Protein AF-A0A847NLZ7-F1 (afdb_monomer_lite)

Structure (mmCIF, N/CA/C/O backbone):
data_AF-A0A847NLZ7-F1
#
_entry.id   AF-A0A847NLZ7-F1
#
loop_
_atom_site.group_PDB
_atom_site.id
_atom_site.type_symbol
_atom_site.label_atom_id
_atom_site.label_alt_id
_atom_site.label_comp_id
_atom_site.label_asym_id
_atom_site.label_entity_id
_atom_site.label_seq_id
_atom_site.pdbx_PDB_ins_code
_atom_site.Cartn_x
_atom_site.Cartn_y
_atom_site.Cartn_z
_atom_site.occupancy
_atom_site.B_iso_or_equiv
_atom_site.auth_seq_id
_atom_site.auth_comp_id
_atom_site.auth_asym_id
_atom_site.auth_atom_id
_atom_site.pdbx_PDB_model_num
ATOM 1 N N . MET A 1 1 ? 22.781 -1.123 -3.687 1.00 77.75 1 MET A N 1
ATOM 2 C CA . MET A 1 1 ? 22.014 -0.798 -4.904 1.00 77.75 1 MET A CA 1
ATOM 3 C C . MET A 1 1 ? 20.563 -0.767 -4.487 1.00 77.75 1 MET A C 1
ATOM 5 O O . MET A 1 1 ? 20.161 -1.683 -3.777 1.00 77.75 1 MET A O 1
ATOM 9 N N . PHE A 1 2 ? 19.845 0.297 -4.827 1.00 89.00 2 PHE A N 1
ATOM 10 C CA . PHE A 1 2 ? 18.431 0.424 -4.505 1.00 89.00 2 PHE A CA 1
ATOM 11 C C . PHE A 1 2 ? 17.662 -0.656 -5.28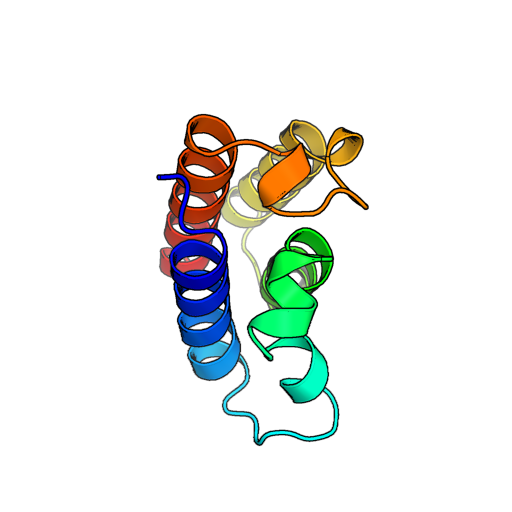0 1.00 89.00 2 PHE A C 1
ATOM 13 O O . PHE A 1 2 ? 17.628 -0.637 -6.504 1.00 89.00 2 PHE A O 1
ATOM 20 N N . ASP A 1 3 ? 17.157 -1.664 -4.568 1.00 94.31 3 ASP A N 1
ATOM 21 C CA . ASP A 1 3 ? 16.411 -2.781 -5.155 1.00 94.31 3 ASP A CA 1
ATOM 22 C C . ASP A 1 3 ? 14.912 -2.478 -5.068 1.00 94.31 3 ASP A C 1
ATOM 24 O O . ASP A 1 3 ? 14.253 -2.790 -4.073 1.00 94.31 3 ASP A O 1
ATOM 28 N N . THR A 1 4 ? 14.392 -1.803 -6.092 1.00 96.75 4 THR A N 1
ATOM 29 C CA . THR A 1 4 ? 12.984 -1.394 -6.194 1.00 96.75 4 THR A CA 1
ATOM 30 C C . THR A 1 4 ? 12.038 -2.591 -6.152 1.00 96.75 4 THR A C 1
ATOM 32 O O . THR A 1 4 ? 11.007 -2.545 -5.470 1.00 96.75 4 THR A O 1
ATOM 35 N N . TYR A 1 5 ? 12.430 -3.698 -6.785 1.00 97.19 5 TYR A N 1
ATOM 36 C CA . TYR A 1 5 ? 11.649 -4.926 -6.852 1.00 97.19 5 TYR A CA 1
ATOM 37 C C . TYR A 1 5 ? 11.414 -5.520 -5.463 1.00 97.19 5 TYR A C 1
ATOM 39 O O . TYR A 1 5 ? 10.298 -5.925 -5.140 1.00 97.19 5 TYR A O 1
ATOM 47 N N . LYS A 1 6 ? 12.423 -5.509 -4.584 1.00 97.38 6 LYS A N 1
ATOM 48 C CA . LYS A 1 6 ? 12.269 -5.968 -3.192 1.00 97.38 6 LYS A CA 1
ATOM 49 C C . LYS A 1 6 ? 11.181 -5.203 -2.427 1.00 97.38 6 LYS A C 1
ATOM 51 O O . LYS A 1 6 ? 10.505 -5.788 -1.576 1.00 97.38 6 LYS A O 1
ATOM 56 N N . TYR A 1 7 ? 11.028 -3.904 -2.669 1.00 98.00 7 TYR A N 1
ATOM 57 C CA . TYR A 1 7 ? 9.994 -3.089 -2.021 1.00 98.00 7 TYR A CA 1
ATOM 58 C C . TYR A 1 7 ? 8.622 -3.335 -2.643 1.00 98.00 7 TYR A C 1
ATOM 60 O O . TYR A 1 7 ? 7.647 -3.518 -1.913 1.00 98.00 7 TYR A O 1
ATOM 68 N N . ALA A 1 8 ? 8.556 -3.441 -3.970 1.00 98.38 8 ALA A N 1
ATOM 69 C CA . ALA A 1 8 ? 7.328 -3.806 -4.662 1.00 98.38 8 ALA A CA 1
ATOM 70 C C . ALA A 1 8 ? 6.804 -5.180 -4.233 1.00 98.38 8 ALA A C 1
ATOM 72 O O . ALA A 1 8 ? 5.616 -5.323 -3.950 1.00 98.38 8 ALA A O 1
ATOM 73 N N . PHE A 1 9 ? 7.696 -6.158 -4.079 1.00 97.94 9 PHE A N 1
ATOM 74 C CA . PHE A 1 9 ? 7.342 -7.499 -3.632 1.00 97.94 9 PHE A CA 1
ATOM 75 C C . PHE A 1 9 ? 6.743 -7.503 -2.218 1.00 97.94 9 PHE A C 1
ATOM 77 O O . PHE A 1 9 ? 5.787 -8.225 -1.952 1.00 97.94 9 PHE A O 1
ATOM 84 N N . GLN A 1 10 ? 7.238 -6.661 -1.304 1.00 98.00 10 GLN A N 1
ATOM 85 C CA . GLN A 1 10 ? 6.634 -6.526 0.029 1.00 98.00 10 GLN A CA 1
ATOM 86 C C . GLN A 1 10 ? 5.192 -6.013 -0.055 1.00 98.00 10 GLN A C 1
ATOM 88 O O . GLN A 1 10 ? 4.303 -6.575 0.585 1.00 98.00 10 GLN A O 1
ATOM 93 N N . ILE A 1 11 ? 4.937 -5.000 -0.885 1.00 98.38 11 ILE A N 1
ATOM 94 C CA . ILE A 1 11 ? 3.582 -4.479 -1.105 1.00 98.38 11 ILE A CA 1
ATOM 95 C C . ILE A 1 11 ? 2.696 -5.556 -1.754 1.00 98.38 11 ILE A C 1
ATOM 97 O O . ILE A 1 11 ? 1.570 -5.762 -1.300 1.00 98.38 11 ILE A O 1
ATOM 101 N N . GLU A 1 12 ? 3.209 -6.297 -2.746 1.00 98.31 12 GLU A N 1
ATOM 102 C CA . GLU A 1 12 ? 2.515 -7.428 -3.382 1.00 98.31 12 GLU A CA 1
ATOM 103 C C . GLU A 1 12 ? 2.077 -8.469 -2.346 1.00 98.31 12 GLU A C 1
ATOM 105 O O . GLU A 1 12 ? 0.919 -8.895 -2.355 1.00 98.31 12 GLU A O 1
ATOM 110 N N . THR A 1 13 ? 2.966 -8.859 -1.425 1.00 97.62 13 THR A N 1
ATOM 111 C CA . THR A 1 13 ? 2.633 -9.866 -0.407 1.00 97.62 13 THR A CA 1
ATOM 112 C C . THR A 1 13 ? 1.473 -9.425 0.484 1.00 97.62 13 THR A C 1
ATOM 114 O O . THR A 1 13 ? 0.529 -10.197 0.667 1.00 97.62 13 THR A O 1
ATOM 117 N N . THR A 1 14 ? 1.478 -8.179 0.970 1.00 98.06 14 THR A N 1
ATOM 118 C CA . THR A 1 14 ? 0.369 -7.635 1.769 1.00 98.06 14 THR A CA 1
ATOM 119 C C . THR A 1 14 ? -0.911 -7.515 0.939 1.00 98.06 14 THR A C 1
ATOM 121 O O . THR A 1 14 ? -1.977 -7.931 1.392 1.00 98.06 14 THR A O 1
ATOM 124 N N . PHE A 1 15 ? -0.826 -7.023 -0.301 1.00 98.44 15 PHE A N 1
ATOM 125 C CA . PHE A 1 15 ? -1.982 -6.896 -1.193 1.00 98.44 15 PHE A CA 1
ATOM 126 C C . PHE A 1 15 ? -2.658 -8.250 -1.429 1.00 98.44 15 PHE A C 1
ATOM 128 O O . PHE A 1 15 ? -3.873 -8.392 -1.259 1.00 98.44 15 PHE A O 1
ATOM 135 N N . ARG A 1 16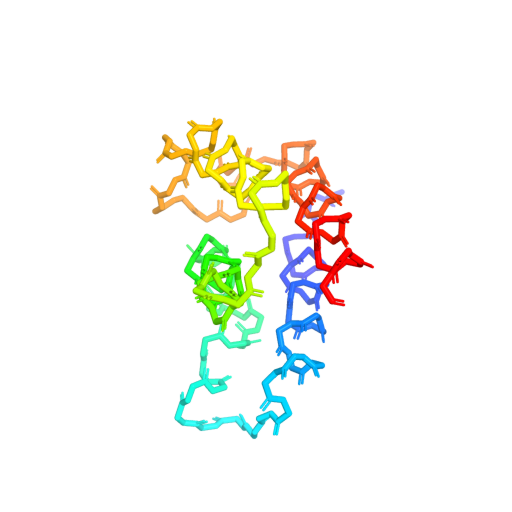 ? -1.877 -9.273 -1.792 1.00 97.69 16 ARG A N 1
ATOM 136 C CA . ARG A 1 16 ? -2.403 -10.620 -2.048 1.00 97.69 16 ARG A CA 1
ATOM 137 C C . ARG A 1 16 ? -2.953 -11.272 -0.789 1.00 97.69 16 ARG A C 1
ATOM 139 O O . ARG A 1 16 ? -3.950 -11.981 -0.888 1.00 97.69 16 ARG A O 1
ATOM 146 N N . ALA A 1 17 ? -2.367 -11.013 0.378 1.00 96.69 17 ALA A N 1
ATOM 147 C CA . ALA A 1 17 ? -2.902 -11.502 1.645 1.00 96.69 17 ALA A CA 1
ATOM 148 C C . ALA A 1 17 ? -4.292 -10.916 1.951 1.00 96.69 17 ALA A C 1
ATOM 150 O O . ALA A 1 17 ? -5.180 -11.648 2.391 1.00 96.69 17 ALA A O 1
ATOM 151 N N . VAL A 1 18 ? -4.498 -9.625 1.665 1.00 9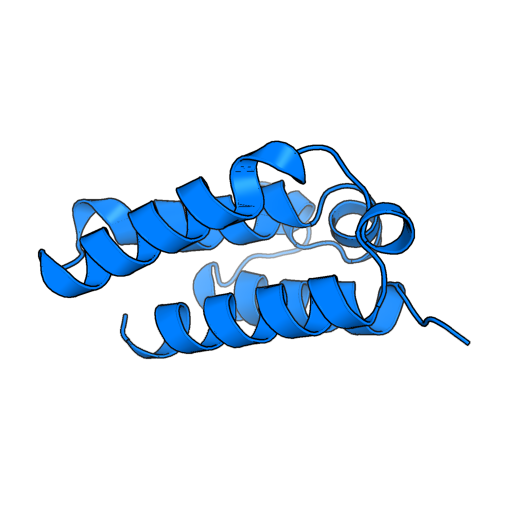7.12 18 VAL A N 1
ATOM 152 C CA . VAL A 1 18 ? -5.779 -8.933 1.883 1.00 97.12 18 VAL A CA 1
ATOM 153 C C . VAL A 1 18 ? -6.842 -9.384 0.884 1.00 97.12 18 VAL A C 1
ATOM 155 O O . VAL A 1 18 ? -7.944 -9.761 1.280 1.00 97.12 18 VAL A O 1
ATOM 158 N N . PHE A 1 19 ? -6.523 -9.373 -0.411 1.00 97.19 19 PHE A N 1
ATOM 159 C CA . PHE A 1 19 ? -7.511 -9.635 -1.461 1.00 97.19 19 PHE A CA 1
ATOM 160 C C . PHE A 1 19 ? -7.675 -11.113 -1.821 1.00 97.19 19 PHE A C 1
ATOM 162 O O . PHE A 1 19 ? -8.653 -11.453 -2.481 1.00 97.19 19 PHE A O 1
ATOM 169 N N . LYS A 1 20 ? -6.739 -11.987 -1.418 1.00 96.94 20 LYS A N 1
ATOM 170 C CA . LYS A 1 20 ? -6.716 -13.423 -1.765 1.00 96.94 20 LYS A CA 1
ATOM 171 C C . LYS A 1 20 ? -6.963 -13.650 -3.262 1.00 96.94 20 LYS A C 1
ATOM 173 O O . LYS A 1 20 ? -7.820 -14.438 -3.653 1.00 96.94 20 LYS A O 1
ATOM 178 N N . CYS A 1 21 ? -6.249 -12.888 -4.089 1.00 95.00 21 CYS A N 1
ATOM 179 C CA . CYS A 1 21 ? -6.512 -12.778 -5.519 1.00 95.00 21 CYS A CA 1
ATOM 180 C C . CYS A 1 21 ? -5.461 -13.481 -6.388 1.00 95.00 21 CYS A C 1
ATOM 182 O O . CYS A 1 21 ? -4.267 -13.517 -6.074 1.00 95.00 21 CYS A O 1
ATOM 184 N N . GLU A 1 22 ? -5.939 -13.979 -7.528 1.00 94.56 22 GLU A N 1
ATOM 185 C CA . GLU A 1 22 ? -5.136 -14.533 -8.618 1.00 94.56 22 GLU A CA 1
ATOM 186 C C . GLU A 1 22 ? -4.430 -13.433 -9.432 1.00 94.56 22 GLU A C 1
ATOM 188 O O . GLU A 1 22 ? -4.541 -12.247 -9.134 1.00 94.56 22 GLU A O 1
ATOM 193 N N . ARG A 1 23 ? -3.693 -13.788 -10.491 1.00 92.06 23 ARG A N 1
ATOM 194 C CA . ARG A 1 23 ? -2.972 -12.828 -11.364 1.00 92.06 23 ARG A CA 1
ATOM 195 C C . ARG A 1 23 ? -3.848 -12.133 -12.420 1.00 92.06 23 ARG A C 1
ATOM 197 O O . ARG A 1 23 ? -3.366 -11.727 -13.468 1.00 92.06 23 ARG A O 1
ATOM 204 N N . TYR A 1 24 ? -5.148 -12.026 -12.175 1.00 93.50 24 TYR A N 1
ATOM 205 C CA . TYR A 1 24 ? -6.102 -11.363 -13.065 1.00 93.50 24 TYR A CA 1
ATOM 206 C C . TYR A 1 24 ? -7.110 -10.540 -12.256 1.00 93.50 24 TYR A C 1
ATOM 208 O O . TYR A 1 24 ? -7.191 -10.650 -11.029 1.00 93.50 24 TYR A O 1
ATOM 216 N N . GLY A 1 25 ? -7.878 -9.683 -12.936 1.00 95.12 25 GLY A N 1
ATOM 217 C CA . GLY A 1 25 ? -8.805 -8.763 -12.275 1.00 95.12 25 GLY A CA 1
ATOM 218 C C . GLY A 1 25 ? -8.063 -7.813 -11.332 1.00 95.12 25 GLY A C 1
ATOM 219 O O . GLY A 1 25 ? -7.061 -7.216 -11.718 1.00 95.12 25 GLY A O 1
ATOM 220 N N . ILE A 1 26 ? -8.518 -7.704 -10.080 1.00 96.12 26 ILE A N 1
ATOM 221 C CA . ILE A 1 26 ? -7.877 -6.828 -9.086 1.00 96.12 26 ILE A CA 1
ATOM 222 C C . ILE A 1 26 ? -6.420 -7.217 -8.796 1.00 96.12 26 ILE A C 1
ATOM 224 O O . ILE A 1 26 ? -5.611 -6.359 -8.456 1.00 96.12 26 ILE A O 1
ATOM 228 N N . GLY A 1 27 ? -6.057 -8.490 -8.978 1.00 96.81 27 GLY A N 1
ATOM 229 C CA . GLY A 1 27 ? -4.703 -8.963 -8.709 1.00 96.81 27 GLY A CA 1
ATOM 230 C C . GLY A 1 27 ? -3.653 -8.522 -9.727 1.00 96.81 27 GLY A C 1
ATOM 231 O O . GLY A 1 27 ? -2.468 -8.712 -9.465 1.00 96.81 27 GLY A O 1
ATOM 232 N N . VAL A 1 28 ? -4.056 -7.878 -10.831 1.00 95.81 28 VAL A N 1
ATOM 233 C CA . VAL A 1 28 ? -3.138 -7.146 -11.725 1.00 95.81 28 VAL A CA 1
ATOM 234 C C . VAL A 1 28 ? -2.479 -5.975 -10.984 1.00 95.81 28 VAL A C 1
ATOM 236 O O . VAL A 1 28 ? -1.306 -5.686 -11.194 1.00 95.81 28 VAL A O 1
ATOM 239 N N . LEU A 1 29 ? -3.188 -5.346 -10.036 1.00 97.44 29 LEU A N 1
ATOM 240 C CA . LEU A 1 29 ? -2.636 -4.270 -9.200 1.00 97.44 29 LEU A CA 1
ATOM 241 C C . LEU A 1 29 ? -1.607 -4.775 -8.179 1.00 97.44 29 LEU A C 1
ATOM 243 O O . LEU A 1 29 ? -0.866 -3.977 -7.610 1.00 97.44 29 LEU A O 1
ATOM 247 N N . ALA A 1 30 ? -1.570 -6.088 -7.942 1.00 97.06 30 ALA A N 1
ATOM 248 C CA . ALA A 1 30 ? -0.637 -6.724 -7.026 1.00 97.06 30 ALA A CA 1
ATOM 249 C C . ALA A 1 30 ? 0.681 -7.121 -7.702 1.00 97.06 30 ALA A C 1
ATOM 251 O O . ALA A 1 30 ? 1.566 -7.618 -7.023 1.00 97.06 30 ALA A O 1
ATOM 252 N N . GLU A 1 31 ? 0.818 -6.992 -9.022 1.00 96.75 31 GLU A N 1
ATOM 253 C CA . GLU A 1 31 ? 2.020 -7.458 -9.713 1.00 96.75 31 GLU A CA 1
ATOM 254 C C . GLU A 1 31 ? 3.206 -6.532 -9.424 1.00 96.75 31 GLU A C 1
ATOM 256 O O . GLU A 1 31 ? 3.130 -5.326 -9.659 1.00 96.75 31 GLU A O 1
ATOM 261 N N . SER A 1 32 ? 4.325 -7.092 -8.948 1.00 95.25 32 SER A N 1
ATOM 262 C CA . SER A 1 32 ? 5.506 -6.308 -8.554 1.00 95.25 32 SER A CA 1
ATOM 263 C C . SER A 1 32 ? 5.954 -5.291 -9.614 1.00 95.25 32 SER A C 1
ATOM 265 O O . SER A 1 32 ? 6.190 -4.142 -9.268 1.00 95.25 32 SER A O 1
ATOM 267 N N . TYR A 1 33 ? 5.966 -5.634 -10.910 1.00 94.75 33 TYR A N 1
ATOM 268 C CA . TYR A 1 33 ? 6.360 -4.686 -11.970 1.00 94.75 33 TYR A CA 1
ATOM 269 C C . TYR A 1 33 ? 5.409 -3.480 -12.097 1.00 94.75 33 TYR A C 1
ATOM 271 O O . TYR A 1 33 ? 5.817 -2.396 -12.525 1.00 94.75 33 TYR A O 1
ATOM 279 N N . PHE A 1 34 ? 4.124 -3.669 -11.776 1.00 96.75 34 PHE A N 1
ATOM 280 C CA . PHE A 1 34 ? 3.135 -2.599 -11.753 1.00 96.75 34 PHE A CA 1
ATOM 281 C C . PHE A 1 34 ? 3.339 -1.737 -10.510 1.00 96.75 34 PHE A C 1
ATOM 283 O O . PHE A 1 34 ? 3.365 -0.511 -10.619 1.00 96.75 34 PHE A O 1
ATOM 290 N N . ILE A 1 35 ? 3.551 -2.375 -9.358 1.00 98.25 35 ILE A N 1
ATOM 291 C CA . ILE A 1 35 ? 3.809 -1.718 -8.074 1.00 98.25 35 ILE A CA 1
ATOM 292 C C . ILE A 1 35 ? 5.109 -0.913 -8.107 1.00 98.25 35 ILE A C 1
ATOM 294 O O . ILE A 1 35 ? 5.138 0.189 -7.577 1.00 98.25 35 ILE A O 1
ATOM 298 N N . GLU A 1 36 ? 6.170 -1.397 -8.754 1.00 97.75 36 GLU A N 1
ATOM 299 C CA . GLU A 1 36 ? 7.416 -0.635 -8.912 1.00 97.75 36 GLU A CA 1
ATOM 300 C C . GLU A 1 36 ? 7.173 0.718 -9.581 1.00 97.75 36 GLU A C 1
ATOM 302 O O . GLU A 1 36 ? 7.791 1.712 -9.210 1.00 97.75 36 GLU A O 1
ATOM 307 N N . LYS A 1 37 ? 6.240 0.769 -10.536 1.00 97.62 37 LYS A N 1
ATOM 308 C CA . LYS A 1 37 ? 5.875 1.987 -11.267 1.00 97.62 37 LYS A CA 1
ATOM 309 C C . LYS A 1 37 ? 4.771 2.791 -10.581 1.00 97.62 37 LYS A C 1
ATOM 311 O O . LYS A 1 37 ? 4.705 3.996 -10.778 1.00 97.62 37 LYS A O 1
ATOM 316 N N . ASN A 1 38 ? 3.902 2.135 -9.812 1.00 97.25 38 ASN A N 1
ATOM 317 C CA . ASN A 1 38 ? 2.682 2.720 -9.254 1.00 97.25 38 ASN A CA 1
ATOM 318 C C . ASN A 1 38 ? 2.392 2.214 -7.824 1.00 97.25 38 ASN A C 1
ATOM 320 O O . ASN A 1 38 ? 1.309 1.670 -7.570 1.00 97.25 38 ASN A O 1
ATOM 324 N N . PRO A 1 39 ? 3.312 2.382 -6.858 1.00 97.81 39 PRO A N 1
ATOM 325 C CA . PRO A 1 39 ? 3.175 1.777 -5.534 1.00 97.81 39 PRO A CA 1
ATOM 326 C C . PRO A 1 39 ? 1.933 2.289 -4.800 1.00 97.81 39 PRO A C 1
ATOM 328 O O . PRO A 1 39 ? 1.209 1.510 -4.183 1.00 97.81 39 PRO A O 1
ATOM 331 N N . PHE A 1 40 ? 1.617 3.581 -4.937 1.00 97.00 40 PHE A N 1
ATOM 332 C CA . PHE A 1 40 ? 0.463 4.189 -4.275 1.00 97.00 40 PHE A CA 1
ATOM 333 C C . PHE A 1 40 ? -0.881 3.623 -4.722 1.00 97.00 40 PHE A C 1
ATOM 335 O O . PHE A 1 40 ? -1.789 3.553 -3.896 1.00 97.00 40 PHE A O 1
ATOM 342 N N . ILE A 1 41 ? -1.018 3.164 -5.971 1.00 97.19 41 ILE A N 1
ATOM 343 C CA . ILE A 1 41 ? -2.267 2.542 -6.432 1.00 97.19 41 ILE A CA 1
ATOM 344 C C . ILE A 1 41 ? -2.529 1.266 -5.628 1.00 97.19 41 ILE A C 1
ATOM 346 O O . ILE A 1 41 ? -3.626 1.085 -5.105 1.00 97.19 41 ILE A O 1
ATOM 350 N N . ALA A 1 42 ? -1.518 0.412 -5.460 1.00 97.94 42 ALA A N 1
ATOM 351 C CA . ALA A 1 42 ? -1.650 -0.815 -4.680 1.00 97.94 42 ALA A CA 1
ATOM 352 C C . ALA A 1 42 ? -1.923 -0.529 -3.192 1.00 97.94 42 ALA A C 1
ATOM 354 O O . ALA A 1 42 ? -2.856 -1.093 -2.617 1.00 97.94 42 ALA A O 1
ATOM 355 N N . LEU A 1 43 ? -1.158 0.389 -2.588 1.00 98.12 43 LEU A N 1
ATOM 356 C CA . LEU A 1 43 ? -1.295 0.771 -1.176 1.00 98.12 43 LEU A CA 1
ATOM 357 C C . LEU A 1 43 ? -2.696 1.319 -0.868 1.00 98.12 43 LEU A C 1
ATOM 359 O O . LEU A 1 43 ? -3.392 0.812 0.011 1.00 98.12 43 LEU A O 1
ATOM 363 N N . THR A 1 44 ? -3.143 2.323 -1.625 1.00 96.88 44 THR A N 1
ATOM 364 C CA . THR A 1 44 ? -4.450 2.968 -1.415 1.00 96.88 44 THR A CA 1
ATOM 365 C C . THR A 1 44 ? -5.621 2.053 -1.753 1.00 96.88 44 THR A C 1
ATOM 367 O O . THR A 1 44 ? -6.653 2.137 -1.095 1.00 96.88 44 THR A O 1
ATOM 370 N N . THR A 1 45 ? -5.466 1.120 -2.697 1.00 97.94 45 THR A N 1
ATOM 371 C CA . THR A 1 45 ? -6.482 0.086 -2.964 1.00 97.94 45 THR A CA 1
ATOM 372 C C . THR A 1 45 ? -6.691 -0.812 -1.742 1.00 97.94 45 THR A C 1
ATOM 374 O O . THR A 1 45 ? -7.832 -1.094 -1.371 1.00 97.94 45 THR A O 1
ATOM 377 N N . VAL A 1 46 ? -5.606 -1.230 -1.076 1.00 98.0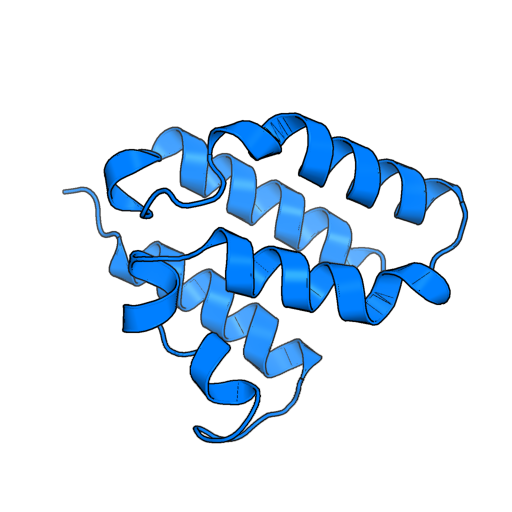0 46 VAL A N 1
ATOM 378 C CA . VAL A 1 46 ? -5.688 -2.019 0.165 1.00 98.00 46 VAL A CA 1
ATOM 379 C C . VAL A 1 46 ? -6.338 -1.212 1.286 1.00 98.00 46 VAL A C 1
ATOM 381 O O . VAL A 1 46 ? -7.277 -1.699 1.911 1.00 98.00 46 VAL A O 1
ATOM 384 N N . LEU A 1 47 ? -5.889 0.022 1.529 1.00 97.25 47 LEU A N 1
ATOM 385 C CA . LEU A 1 47 ? -6.453 0.860 2.596 1.00 97.25 47 LEU A CA 1
ATOM 386 C C . LEU A 1 47 ? -7.933 1.197 2.335 1.00 97.25 47 LEU A C 1
ATOM 388 O O . LEU A 1 47 ? -8.777 1.075 3.226 1.00 97.25 47 LEU A O 1
ATOM 392 N N . GLY A 1 48 ? -8.275 1.532 1.090 1.00 96.44 48 GLY A N 1
ATOM 393 C CA . GLY A 1 48 ? -9.637 1.842 0.658 1.00 96.44 48 GLY A CA 1
ATOM 394 C C . GLY A 1 48 ? -10.616 0.680 0.841 1.00 96.44 48 GLY A C 1
ATOM 395 O O . GLY A 1 48 ? -11.770 0.909 1.202 1.00 96.44 48 GLY A O 1
ATOM 396 N N . ASN A 1 49 ? -10.162 -0.571 0.686 1.00 96.69 49 ASN A N 1
ATOM 397 C CA . ASN A 1 49 ? -10.981 -1.767 0.933 1.00 96.69 49 ASN A CA 1
ATOM 398 C C . ASN A 1 49 ? -11.500 -1.856 2.381 1.00 96.69 49 ASN A C 1
ATOM 400 O O . ASN A 1 49 ? -12.570 -2.423 2.626 1.00 96.69 49 ASN A O 1
ATOM 404 N N . PHE A 1 50 ? -10.775 -1.276 3.338 1.00 95.50 50 PHE A N 1
ATOM 405 C CA . PHE A 1 50 ? -11.168 -1.270 4.744 1.00 95.50 50 PHE A CA 1
ATOM 406 C C . PHE A 1 50 ? -11.916 -0.005 5.166 1.00 95.50 50 PHE A C 1
ATOM 408 O O . PHE A 1 50 ? -12.707 -0.074 6.101 1.00 95.50 50 PHE A O 1
ATOM 415 N N . TYR A 1 51 ? -11.730 1.122 4.473 1.00 96.31 51 TYR A N 1
ATOM 416 C CA . TYR A 1 51 ? -12.071 2.472 4.947 1.00 96.31 51 TYR A CA 1
ATOM 417 C C . TYR A 1 51 ? -13.463 2.641 5.581 1.00 96.31 51 TYR A C 1
ATOM 419 O O . TYR A 1 51 ? -13.606 3.252 6.640 1.00 96.31 51 TYR A O 1
ATOM 427 N N . ASN A 1 52 ? -14.507 2.078 4.966 1.00 96.44 52 ASN A N 1
ATOM 428 C CA . ASN A 1 52 ? -15.886 2.202 5.464 1.00 96.44 52 ASN A CA 1
ATOM 429 C C . ASN A 1 52 ? -16.211 1.294 6.661 1.00 96.44 52 ASN A C 1
ATOM 431 O O . ASN A 1 52 ? -17.281 1.427 7.248 1.00 96.44 52 ASN A O 1
ATOM 435 N N . LYS A 1 53 ? -15.317 0.366 7.005 1.00 94.88 53 LYS A N 1
ATOM 436 C CA . LYS A 1 53 ? -15.451 -0.582 8.121 1.00 94.88 53 LYS A CA 1
ATOM 437 C C . LYS A 1 53 ? -14.580 -0.206 9.325 1.00 94.88 53 LYS A C 1
ATOM 439 O O . LYS A 1 53 ? -14.709 -0.840 10.366 1.00 94.88 53 LYS A O 1
ATOM 444 N N . LEU A 1 54 ? -13.700 0.785 9.176 1.00 95.06 54 LEU A N 1
ATOM 445 C CA . LEU A 1 54 ? -12.791 1.244 10.224 1.00 95.06 54 LEU A CA 1
ATOM 446 C C . LEU A 1 54 ? -13.527 2.008 11.325 1.00 95.06 54 LEU A C 1
ATOM 448 O O . LEU A 1 54 ? -14.475 2.749 11.054 1.00 95.06 54 LEU A O 1
ATOM 452 N N . ASP A 1 55 ? -13.022 1.896 12.552 1.00 95.50 55 ASP A N 1
ATOM 453 C CA . ASP A 1 55 ? -13.329 2.857 13.608 1.00 95.50 55 ASP A CA 1
ATOM 454 C C . ASP A 1 55 ? -12.718 4.237 13.291 1.00 95.50 55 ASP A C 1
ATOM 456 O O . ASP A 1 55 ? -11.851 4.378 12.423 1.00 95.50 55 ASP A O 1
ATOM 460 N N . SER A 1 56 ? -13.160 5.273 14.007 1.00 96.06 56 SER A N 1
ATOM 461 C CA . SER A 1 56 ? -12.741 6.655 13.748 1.00 96.06 56 SER A CA 1
ATOM 462 C C . SER A 1 56 ? -11.232 6.870 13.878 1.00 96.06 56 SER A C 1
ATOM 464 O O . SER A 1 56 ? -10.666 7.617 13.088 1.00 96.06 56 SER A O 1
ATOM 466 N N . ARG A 1 57 ? -10.570 6.201 14.830 1.00 94.81 57 ARG A N 1
ATOM 467 C CA . ARG A 1 57 ? -9.130 6.359 15.068 1.00 94.81 57 ARG A CA 1
ATOM 468 C C . ARG A 1 57 ? -8.316 5.696 13.964 1.00 94.81 57 ARG A C 1
ATOM 470 O O . ARG A 1 57 ? -7.291 6.226 13.550 1.00 94.81 57 ARG A O 1
ATOM 477 N N . THR A 1 58 ? -8.736 4.527 13.492 1.00 95.00 58 THR A N 1
ATOM 478 C CA . THR A 1 58 ? -8.038 3.853 12.387 1.00 95.00 58 THR A CA 1
ATOM 479 C C . THR A 1 58 ? -8.289 4.566 11.059 1.00 95.00 58 THR A C 1
ATOM 481 O O . THR A 1 58 ? -7.382 4.645 10.232 1.00 95.00 58 THR A O 1
ATOM 484 N N . LYS A 1 59 ? -9.478 5.152 10.873 1.00 97.12 59 LYS A N 1
ATOM 485 C CA . LYS A 1 59 ? -9.778 6.011 9.722 1.00 97.12 59 LYS A CA 1
ATOM 486 C C . LYS A 1 59 ? -8.875 7.248 9.677 1.00 97.12 59 LYS A C 1
ATOM 488 O O . LYS A 1 59 ? -8.282 7.495 8.635 1.00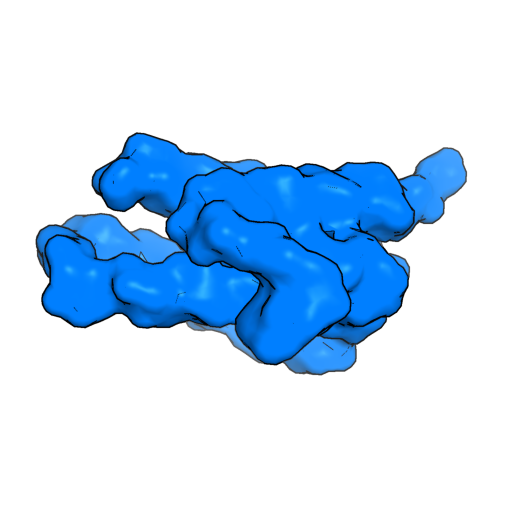 97.12 59 LYS A O 1
ATOM 493 N N . GLU A 1 60 ? -8.699 7.936 10.804 1.00 97.25 60 GLU A N 1
ATOM 494 C CA . GLU A 1 60 ? -7.798 9.093 10.919 1.00 97.25 60 GLU A CA 1
ATOM 495 C C . GLU A 1 60 ? -6.371 8.748 10.470 1.00 97.25 60 GLU A C 1
ATOM 497 O O . GLU A 1 60 ? -5.804 9.455 9.649 1.00 97.25 60 GLU A O 1
ATOM 502 N N . LYS A 1 61 ? -5.830 7.590 10.874 1.00 97.44 61 LYS A N 1
ATOM 503 C CA . LYS A 1 61 ? -4.505 7.136 10.408 1.00 97.44 61 LYS A CA 1
ATOM 504 C C . LYS A 1 61 ? -4.425 6.903 8.898 1.00 97.44 61 LYS A C 1
ATOM 506 O O . LYS A 1 61 ? -3.369 7.098 8.302 1.00 97.44 61 LYS A O 1
ATOM 511 N N . VAL A 1 62 ? -5.503 6.414 8.281 1.00 97.50 62 VAL A N 1
ATOM 512 C CA . VAL A 1 62 ? -5.557 6.248 6.820 1.00 97.50 62 VAL A CA 1
ATOM 513 C C . VAL A 1 62 ? -5.574 7.613 6.138 1.00 97.50 62 VAL A C 1
ATOM 515 O O . VAL A 1 62 ? -4.858 7.794 5.154 1.00 97.50 62 VAL A O 1
ATOM 518 N N . ASP A 1 63 ? -6.354 8.557 6.664 1.00 97.50 63 ASP A N 1
ATOM 519 C CA . ASP A 1 63 ? -6.431 9.921 6.142 1.00 97.50 63 ASP A CA 1
ATOM 520 C C . ASP A 1 63 ? -5.071 10.633 6.274 1.00 97.50 63 ASP A C 1
ATOM 522 O O . ASP A 1 63 ? -4.570 11.160 5.282 1.00 97.50 63 ASP A O 1
ATOM 526 N N . GLU A 1 64 ? -4.415 10.542 7.438 1.00 97.75 64 GLU A N 1
ATOM 527 C CA . GLU A 1 64 ? -3.063 11.068 7.688 1.00 97.75 64 GLU A CA 1
ATOM 528 C C . GLU A 1 64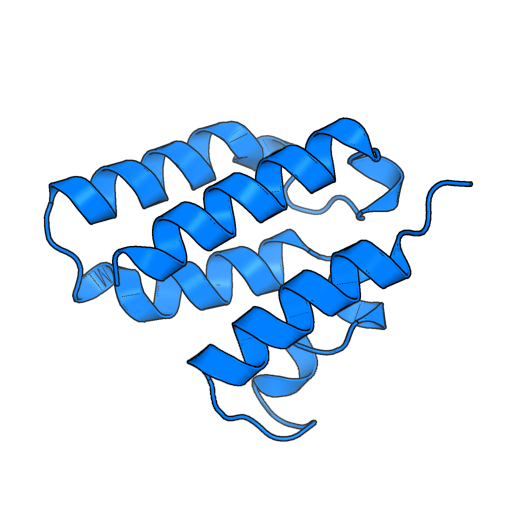 ? -2.025 10.467 6.731 1.00 97.75 64 GLU A C 1
ATOM 530 O O . GLU A 1 64 ? -1.231 11.196 6.141 1.00 97.75 64 GLU A O 1
ATOM 535 N N . PHE A 1 65 ? -2.047 9.146 6.522 1.00 97.56 65 PHE A N 1
ATOM 536 C CA . PHE A 1 65 ? -1.145 8.482 5.577 1.00 97.56 65 PHE A CA 1
ATOM 537 C C . PHE A 1 65 ? -1.342 8.997 4.144 1.00 97.56 65 PHE A C 1
ATOM 539 O O . PHE A 1 65 ? -0.376 9.239 3.418 1.00 97.56 65 PHE A O 1
ATOM 546 N N . ILE A 1 66 ? -2.595 9.161 3.712 1.00 96.69 66 ILE A N 1
ATOM 547 C CA . ILE A 1 66 ? -2.910 9.681 2.378 1.00 96.69 66 ILE A CA 1
ATOM 548 C C . ILE A 1 66 ? -2.456 11.137 2.256 1.00 96.69 66 ILE A C 1
ATOM 550 O O . ILE A 1 66 ? -1.834 11.487 1.253 1.00 96.69 66 ILE A O 1
ATOM 554 N N . GLU A 1 67 ? -2.731 11.969 3.259 1.00 97.12 67 GLU A N 1
ATOM 555 C CA . GLU A 1 67 ? -2.343 13.379 3.281 1.00 97.12 67 GLU A CA 1
ATOM 556 C C . GLU A 1 67 ? -0.820 13.553 3.295 1.00 97.12 67 GLU A C 1
ATOM 558 O O . GLU A 1 67 ? -0.297 14.369 2.537 1.00 97.12 67 GLU A O 1
ATOM 563 N N . GLU A 1 68 ? -0.084 12.754 4.067 1.00 97.19 68 GLU A N 1
ATOM 564 C CA . GLU A 1 68 ? 1.377 12.849 4.141 1.00 97.19 68 GLU A CA 1
ATOM 565 C C . GLU A 1 68 ? 2.041 12.565 2.785 1.00 97.19 68 GLU A C 1
ATOM 567 O O . GLU A 1 68 ? 2.998 13.242 2.395 1.00 97.19 68 GLU A O 1
ATOM 572 N N . TYR A 1 69 ? 1.521 11.587 2.042 1.00 96.81 69 TYR A N 1
ATOM 573 C CA . TYR A 1 69 ? 2.177 11.083 0.837 1.00 96.81 69 TYR A CA 1
ATOM 574 C C . TYR A 1 69 ? 1.469 11.424 -0.481 1.00 96.81 69 TYR A C 1
ATOM 576 O O . TYR A 1 69 ? 1.885 10.947 -1.541 1.00 96.81 69 TYR A O 1
ATOM 584 N N . HIS A 1 70 ? 0.436 12.275 -0.472 1.00 93.81 70 HIS A N 1
ATOM 585 C CA . HIS A 1 70 ? -0.320 12.609 -1.688 1.00 93.81 70 HIS A CA 1
ATOM 586 C C . HIS A 1 70 ? 0.554 13.191 -2.816 1.00 93.81 70 HIS A C 1
ATOM 588 O O . HIS A 1 70 ? 0.281 12.955 -3.990 1.00 93.81 70 HIS A O 1
ATOM 594 N N . LEU A 1 71 ? 1.639 13.902 -2.486 1.00 93.88 71 LEU A N 1
ATOM 595 C CA . LEU A 1 71 ? 2.575 14.472 -3.470 1.00 93.88 71 LEU A CA 1
ATOM 596 C C . LEU A 1 71 ? 3.506 13.438 -4.120 1.00 93.88 71 LEU A C 1
ATOM 598 O O . LEU A 1 71 ? 4.203 13.749 -5.090 1.00 93.88 71 LEU A O 1
ATOM 602 N N . ASP A 1 72 ? 3.565 12.224 -3.582 1.00 94.88 72 ASP A N 1
ATOM 603 C CA . ASP A 1 72 ? 4.295 11.105 -4.177 1.00 94.88 72 ASP A CA 1
ATOM 604 C C . ASP A 1 72 ? 3.381 10.179 -4.981 1.00 94.88 72 ASP A C 1
ATOM 606 O O . ASP A 1 72 ? 3.860 9.252 -5.638 1.00 94.88 72 ASP A O 1
ATOM 610 N N . MET A 1 73 ? 2.071 10.440 -4.983 1.00 91.19 73 MET A N 1
ATOM 611 C CA . MET A 1 73 ? 1.141 9.720 -5.840 1.00 91.19 73 MET A CA 1
ATOM 612 C C . MET A 1 73 ? 1.500 9.950 -7.310 1.00 91.19 73 MET A C 1
ATOM 614 O O . MET A 1 73 ? 1.666 11.079 -7.766 1.00 91.19 73 MET A O 1
ATOM 618 N N . GLY A 1 74 ? 1.627 8.852 -8.055 1.00 92.69 74 GLY A N 1
ATOM 619 C CA . GLY A 1 74 ? 2.050 8.860 -9.458 1.00 92.69 74 GLY A CA 1
ATOM 620 C C . GLY A 1 74 ? 3.557 8.700 -9.674 1.00 92.69 74 GLY A C 1
ATOM 621 O O . GLY A 1 74 ? 3.966 8.529 -10.818 1.00 92.69 74 GLY A O 1
ATOM 622 N N . LYS A 1 75 ? 4.372 8.701 -8.611 1.00 97.94 75 LYS A N 1
ATOM 623 C CA . LYS A 1 75 ? 5.802 8.376 -8.691 1.00 97.94 75 LYS A CA 1
ATOM 624 C C . LYS A 1 75 ? 6.035 6.872 -8.586 1.00 97.94 75 LYS A C 1
ATOM 626 O O . LYS A 1 75 ? 5.371 6.188 -7.805 1.00 97.94 75 LYS A O 1
ATOM 631 N N . SER A 1 76 ? 7.032 6.382 -9.310 1.00 98.25 76 SER A N 1
ATOM 632 C CA . SER A 1 76 ? 7.605 5.046 -9.133 1.00 98.25 76 SER A CA 1
ATOM 633 C C . SER A 1 76 ? 8.386 4.921 -7.819 1.00 98.25 76 SER A C 1
ATOM 635 O O . SER A 1 76 ? 8.750 5.916 -7.191 1.00 98.25 76 SER A O 1
ATOM 637 N N . ILE A 1 77 ? 8.688 3.688 -7.401 1.00 98.25 77 ILE A N 1
ATOM 638 C CA . ILE A 1 77 ? 9.536 3.416 -6.229 1.00 98.25 77 ILE A CA 1
ATOM 639 C C . ILE A 1 77 ? 10.912 4.080 -6.379 1.00 98.25 77 ILE A C 1
ATOM 641 O O . ILE A 1 77 ? 11.419 4.641 -5.409 1.00 98.25 77 ILE A O 1
ATOM 645 N N . GLU A 1 78 ? 11.480 4.065 -7.588 1.00 97.88 78 GLU A N 1
ATOM 646 C CA . GLU A 1 78 ? 12.761 4.716 -7.883 1.00 97.88 78 GLU A CA 1
ATOM 647 C C . GLU A 1 78 ? 12.695 6.228 -7.607 1.00 97.88 78 GLU A C 1
ATOM 649 O O . GLU A 1 78 ? 13.528 6.771 -6.885 1.00 97.88 78 GLU A O 1
ATOM 654 N N . GLU A 1 79 ? 11.659 6.902 -8.114 1.00 98.06 79 GLU A N 1
ATOM 655 C CA . GLU A 1 79 ? 11.449 8.348 -7.940 1.00 98.06 79 GLU A CA 1
ATOM 656 C C . GLU A 1 79 ? 11.119 8.749 -6.495 1.00 98.06 79 GLU A C 1
ATOM 658 O O . GLU A 1 79 ? 11.424 9.867 -6.074 1.00 98.06 79 GLU A O 1
ATOM 663 N N . ILE A 1 80 ? 10.485 7.858 -5.729 1.00 97.75 80 ILE A N 1
ATOM 664 C CA . ILE A 1 80 ? 10.215 8.054 -4.296 1.00 97.75 80 ILE A CA 1
ATOM 665 C C . ILE A 1 80 ? 11.517 8.002 -3.487 1.00 97.75 80 ILE A C 1
ATOM 667 O O . ILE A 1 80 ? 11.678 8.754 -2.522 1.00 97.75 80 ILE A O 1
ATOM 671 N N . GLY A 1 81 ? 12.446 7.129 -3.880 1.00 97.62 81 GLY A N 1
ATOM 672 C CA . GLY A 1 81 ? 13.718 6.922 -3.199 1.00 97.62 81 GLY A CA 1
ATOM 673 C C . GLY A 1 81 ? 13.638 5.937 -2.028 1.00 97.62 81 GLY A C 1
ATOM 674 O O . GLY A 1 81 ? 12.611 5.775 -1.363 1.00 97.62 81 GLY A O 1
ATOM 675 N N . GLU A 1 82 ? 14.768 5.278 -1.760 1.00 97.06 82 GLU A N 1
ATOM 676 C CA . GLU A 1 82 ? 14.842 4.101 -0.887 1.00 97.06 82 GLU A CA 1
ATOM 677 C C . GLU A 1 82 ? 14.374 4.355 0.553 1.00 97.06 82 GLU A C 1
ATOM 679 O O . GLU A 1 82 ? 13.576 3.594 1.104 1.00 97.06 82 GLU A O 1
ATOM 684 N N . GLU A 1 83 ? 14.845 5.430 1.177 1.00 97.06 83 GLU A N 1
ATOM 685 C CA . GLU A 1 83 ? 14.506 5.715 2.575 1.00 97.06 83 GLU A CA 1
ATOM 686 C C . GLU A 1 83 ? 13.027 6.073 2.742 1.00 97.06 83 GLU A C 1
ATOM 688 O O . GLU A 1 83 ? 12.381 5.667 3.711 1.00 97.06 83 GLU A O 1
ATOM 693 N N . LYS A 1 84 ? 12.456 6.767 1.754 1.00 97.56 84 LYS A N 1
ATOM 694 C CA . LYS A 1 84 ? 11.054 7.171 1.792 1.00 97.56 84 LYS A CA 1
ATOM 695 C C . LYS A 1 84 ? 10.122 5.991 1.530 1.00 97.56 84 LYS A C 1
ATOM 697 O O . LYS A 1 84 ? 9.166 5.818 2.282 1.00 97.56 84 LYS A O 1
ATOM 702 N N . ILE A 1 85 ? 10.418 5.122 0.557 1.00 98.06 85 ILE A N 1
ATOM 703 C CA . ILE A 1 85 ? 9.583 3.932 0.312 1.00 98.06 85 ILE A CA 1
ATOM 704 C C . ILE A 1 85 ? 9.618 2.955 1.497 1.00 98.06 85 ILE A C 1
ATOM 706 O O . ILE A 1 85 ? 8.585 2.382 1.840 1.00 98.06 85 ILE A O 1
ATOM 710 N N . LYS A 1 86 ? 10.759 2.813 2.190 1.00 98.00 86 LYS A N 1
ATOM 711 C CA . LYS A 1 86 ? 10.843 2.040 3.446 1.00 98.00 86 LYS A CA 1
ATOM 712 C C . LYS A 1 86 ? 9.878 2.576 4.500 1.00 98.00 86 LYS A C 1
ATOM 714 O O . LYS A 1 86 ? 9.173 1.787 5.130 1.00 98.00 86 LYS A O 1
ATOM 719 N N . LYS A 1 87 ? 9.849 3.901 4.689 1.00 98.12 87 LYS A N 1
ATOM 720 C CA . LYS A 1 87 ? 8.944 4.568 5.635 1.00 98.12 87 LYS A CA 1
ATOM 721 C C . LYS A 1 87 ? 7.480 4.321 5.259 1.00 98.12 87 LYS A C 1
ATOM 723 O O . LYS A 1 87 ? 6.728 3.818 6.089 1.00 98.12 87 LYS A O 1
ATOM 728 N N . ILE A 1 88 ? 7.128 4.555 3.993 1.00 98.12 88 ILE A N 1
ATOM 729 C CA . ILE A 1 88 ? 5.777 4.340 3.452 1.00 98.12 88 ILE A CA 1
ATOM 730 C C . ILE A 1 88 ? 5.313 2.896 3.690 1.00 98.12 88 ILE A C 1
ATOM 732 O O . ILE A 1 88 ? 4.233 2.674 4.229 1.00 98.12 88 ILE A O 1
ATOM 736 N N . ILE A 1 89 ? 6.130 1.898 3.335 1.00 98.19 89 ILE A N 1
ATOM 737 C CA . ILE A 1 89 ? 5.780 0.476 3.506 1.00 98.19 89 ILE A CA 1
ATOM 738 C C . ILE A 1 89 ? 5.611 0.118 4.984 1.00 98.19 89 ILE A C 1
ATOM 740 O O . ILE A 1 89 ? 4.728 -0.669 5.331 1.00 98.19 89 ILE A O 1
ATOM 744 N N . LYS A 1 90 ? 6.451 0.671 5.863 1.00 98.38 90 LYS A N 1
ATOM 745 C CA . LYS A 1 90 ? 6.348 0.438 7.305 1.00 98.38 90 LYS A CA 1
ATOM 746 C C . LYS A 1 90 ? 5.016 0.958 7.847 1.00 98.38 90 LYS A C 1
ATOM 748 O O . LYS A 1 90 ? 4.287 0.187 8.461 1.00 98.38 90 LYS A O 1
ATOM 753 N N . GLU A 1 91 ? 4.687 2.218 7.583 1.00 98.12 91 GLU A N 1
ATOM 754 C CA . GLU A 1 91 ? 3.449 2.843 8.068 1.00 98.12 91 GLU A CA 1
ATOM 755 C C . GLU A 1 91 ? 2.205 2.181 7.483 1.00 98.12 91 GLU A C 1
ATOM 757 O O . GLU A 1 91 ? 1.269 1.868 8.216 1.00 98.12 91 GLU A O 1
ATOM 762 N N . PHE A 1 92 ? 2.238 1.853 6.191 1.00 98.25 92 PHE A N 1
ATOM 763 C CA . PHE A 1 92 ? 1.197 1.064 5.545 1.00 98.25 92 PHE A CA 1
ATOM 764 C C . PHE A 1 92 ? 0.950 -0.266 6.271 1.00 98.25 92 PHE A C 1
ATOM 766 O O . PHE A 1 92 ? -0.188 -0.582 6.616 1.00 98.25 92 PHE A O 1
ATOM 773 N N . ASN A 1 93 ? 2.003 -1.040 6.546 1.00 97.88 93 ASN A N 1
ATOM 774 C CA . ASN A 1 93 ? 1.865 -2.317 7.244 1.00 97.88 93 ASN A CA 1
ATOM 775 C C . ASN A 1 93 ? 1.393 -2.143 8.694 1.00 97.88 93 ASN A C 1
ATOM 777 O O . ASN A 1 93 ? 0.662 -2.994 9.198 1.00 97.88 93 ASN A O 1
ATOM 781 N N . ASP A 1 94 ? 1.787 -1.065 9.368 1.00 97.44 94 ASP A N 1
ATOM 782 C CA . ASP A 1 94 ? 1.332 -0.771 10.726 1.00 97.44 94 ASP A CA 1
ATOM 783 C C . ASP A 1 94 ? -0.166 -0.431 10.759 1.00 97.44 94 ASP A C 1
ATOM 785 O O . ASP A 1 94 ? -0.862 -0.890 11.664 1.00 97.44 94 ASP A O 1
ATOM 789 N N . ILE A 1 95 ? -0.697 0.265 9.746 1.00 96.94 95 ILE A N 1
ATOM 790 C CA . ILE A 1 95 ? -2.146 0.479 9.582 1.00 96.94 95 ILE A CA 1
ATOM 791 C C . ILE A 1 95 ? -2.852 -0.845 9.266 1.00 96.94 95 ILE A C 1
ATOM 793 O O . ILE A 1 95 ? -3.831 -1.193 9.926 1.00 96.94 95 ILE A O 1
ATOM 797 N N . VAL A 1 96 ? -2.333 -1.631 8.315 1.00 96.31 96 VAL A N 1
ATOM 798 C CA . VAL A 1 96 ? -2.920 -2.929 7.924 1.00 96.31 96 VAL A CA 1
ATOM 799 C C . VAL A 1 96 ? -2.930 -3.943 9.079 1.00 96.31 96 VAL A C 1
ATOM 801 O O . VAL A 1 96 ? -3.772 -4.827 9.118 1.00 96.31 96 VAL A O 1
ATOM 804 N N . ARG A 1 97 ? -2.041 -3.830 10.067 1.00 94.94 97 ARG A N 1
ATOM 805 C CA . ARG A 1 97 ? -2.075 -4.682 11.273 1.00 94.94 97 ARG A CA 1
ATOM 806 C C . ARG A 1 97 ? -3.169 -4.309 12.271 1.00 94.94 97 ARG A C 1
ATOM 808 O O . ARG A 1 97 ? -3.415 -5.080 13.194 1.00 94.94 97 ARG A O 1
ATOM 815 N N . THR A 1 98 ? -3.761 -3.124 12.138 1.00 91.12 98 THR A N 1
ATOM 816 C CA . THR A 1 98 ? -4.836 -2.654 13.025 1.00 91.12 98 THR A CA 1
ATOM 817 C C . THR A 1 98 ? -6.240 -2.941 12.499 1.00 91.12 98 THR A C 1
ATOM 819 O O . THR A 1 98 ? -7.200 -2.668 13.217 1.00 91.12 98 THR A O 1
ATOM 822 N N . VAL A 1 99 ? -6.353 -3.494 11.285 1.00 86.19 99 VAL A N 1
ATOM 823 C CA . VAL A 1 99 ? -7.617 -3.927 10.663 1.00 86.19 99 VAL A CA 1
ATOM 824 C C . VAL A 1 99 ? -7.925 -5.398 10.862 1.00 86.19 99 VAL A C 1
ATOM 826 O O . VAL A 1 99 ? -6.979 -6.197 11.031 1.00 86.19 99 VAL A O 1
#

Foldseek 3Di:
DQDLLVLLLLLLVLLCVQPVDDCDDVNVCSDSVNCQQFVPVSLVVSVVVCQVVDDPVLNVLSVVLCVVCVVCGRGGSVRCDRVRSVVNSVSSVVSVVVD

Secondary structure (DSSP, 8-state):
---HHHHHHHHHHHHHHHH---SSGGGGGG-HHHHHH-HHHHHHHHHHHHGGGS-HHHHHHHHHHHHHHGGGTT--HHHH-HHHHHHHHHHHHHHHTT-

Sequence (99 aa):
MFDTYKYAFQIETTFRAVFKCERYGIGVLAESYFIEKNPFIALTTVLGNFYNKLDSRTKEKVDEFIEEYHLDMGKSIEEIGEEKIKKIIKEFNDIVRTV

Radius of gyration: 12.77 Å; chains: 1; bounding box: 38×29×28 Å

pLDDT: mean 96.36, std 2.77, range [77.75, 98.44]